Protein AF-A0AA40BG92-F1 (afdb_monomer)

pLDDT: mean 87.09, std 9.33, range [51.38, 95.69]

Organism: NCBI:txid1954250

Radius of gyration: 15.37 Å; Cα contacts (8 Å, |Δi|>4): 129; chains: 1; bounding box: 39×19×46 Å

Structure (mmCIF, N/CA/C/O backbone):
data_AF-A0AA40BG92-F1
#
_entry.id   AF-A0AA40BG92-F1
#
loop_
_atom_site.group_PDB
_atom_site.id
_atom_site.type_symbol
_atom_site.label_atom_id
_atom_site.label_alt_id
_atom_site.label_comp_id
_atom_site.label_asym_id
_atom_site.label_entity_id
_atom_site.label_seq_id
_atom_site.pdbx_PDB_ins_code
_atom_site.Cartn_x
_atom_site.Cartn_y
_atom_site.Cartn_z
_atom_site.occupancy
_atom_site.B_iso_or_equiv
_atom_site.auth_seq_id
_atom_site.auth_comp_id
_atom_site.auth_asym_id
_atom_site.auth_atom_id
_atom_site.pdbx_PDB_model_num
ATOM 1 N N . MET A 1 1 ? 1.141 11.543 -12.742 1.00 51.38 1 MET A N 1
ATOM 2 C CA . MET A 1 1 ? 0.242 11.161 -11.627 1.00 51.38 1 MET A CA 1
ATOM 3 C C . MET A 1 1 ? 0.084 9.653 -11.703 1.00 51.38 1 MET A C 1
ATOM 5 O O . MET A 1 1 ? -0.010 9.170 -12.823 1.00 51.38 1 MET A O 1
ATOM 9 N N . PHE A 1 2 ? 0.166 8.920 -10.587 1.00 70.06 2 PHE A N 1
ATOM 10 C CA . PHE A 1 2 ? 0.218 7.454 -10.644 1.00 70.06 2 PHE A CA 1
ATOM 11 C C . PHE A 1 2 ? -1.046 6.856 -11.264 1.00 70.06 2 PHE A C 1
ATOM 13 O O . PHE A 1 2 ? -0.930 5.991 -12.097 1.00 70.06 2 PHE A O 1
ATOM 20 N N . VAL A 1 3 ? -2.236 7.371 -10.984 1.00 89.38 3 VAL A N 1
ATOM 21 C CA . VAL A 1 3 ? -3.492 6.924 -11.616 1.00 89.38 3 VAL A CA 1
ATOM 22 C C . VAL A 1 3 ? -4.329 8.139 -12.000 1.00 89.38 3 VAL A C 1
ATOM 24 O O . VAL A 1 3 ? -4.069 9.239 -11.502 1.00 89.38 3 VAL A O 1
ATOM 27 N N . LYS A 1 4 ? -5.332 7.979 -12.870 1.00 89.06 4 LYS A N 1
ATOM 28 C CA . LYS A 1 4 ? -6.247 9.081 -13.227 1.00 89.06 4 LYS A CA 1
ATOM 29 C C . LYS A 1 4 ? -7.093 9.548 -12.044 1.00 89.06 4 LYS A C 1
ATOM 31 O O . LYS A 1 4 ? -7.398 10.734 -11.944 1.00 89.06 4 LYS A O 1
ATOM 36 N N . GLN A 1 5 ? -7.467 8.624 -11.162 1.00 91.56 5 GLN A N 1
ATOM 37 C CA . GLN A 1 5 ? -8.246 8.905 -9.964 1.00 91.56 5 GLN A CA 1
ATOM 38 C C . GLN A 1 5 ? -7.691 8.104 -8.789 1.00 91.56 5 GLN A C 1
ATOM 40 O O . GLN A 1 5 ? -7.607 6.882 -8.852 1.00 91.56 5 GLN A O 1
ATOM 45 N N . MET A 1 6 ? -7.326 8.797 -7.709 1.00 91.44 6 MET A N 1
ATOM 46 C CA . MET A 1 6 ? -6.869 8.130 -6.491 1.00 91.44 6 MET A CA 1
ATOM 47 C C . MET A 1 6 ? -8.020 7.356 -5.828 1.00 91.44 6 MET A C 1
ATOM 49 O O . MET A 1 6 ? -9.153 7.856 -5.813 1.00 91.44 6 MET A O 1
ATOM 53 N N . PRO A 1 7 ? -7.747 6.173 -5.246 1.00 90.69 7 PRO A N 1
ATOM 54 C CA . PRO A 1 7 ? -8.743 5.432 -4.484 1.00 90.69 7 PRO A CA 1
ATOM 55 C C . PRO A 1 7 ? -9.241 6.263 -3.304 1.00 90.69 7 PRO A C 1
ATOM 57 O O . PRO A 1 7 ? -8.492 7.010 -2.670 1.00 90.69 7 PRO A O 1
ATOM 60 N N . THR A 1 8 ? -10.530 6.126 -3.004 1.00 88.56 8 THR A N 1
ATOM 61 C CA . THR A 1 8 ? -11.140 6.763 -1.836 1.00 88.56 8 THR A CA 1
ATOM 62 C C . THR A 1 8 ? -11.303 5.723 -0.744 1.00 88.56 8 THR A C 1
ATOM 64 O O . THR A 1 8 ? -12.054 4.763 -0.903 1.00 88.56 8 THR A O 1
ATOM 67 N N . LEU A 1 9 ? -10.620 5.934 0.376 1.00 86.31 9 LEU A N 1
ATOM 68 C CA . LEU A 1 9 ? -10.758 5.115 1.572 1.00 86.31 9 LEU A CA 1
ATOM 69 C C . LEU A 1 9 ? -11.906 5.659 2.418 1.00 86.31 9 LEU A C 1
ATOM 71 O O . LEU A 1 9 ? -11.843 6.787 2.905 1.00 86.31 9 LEU A O 1
ATOM 75 N N . THR A 1 10 ? -12.958 4.860 2.582 1.00 84.62 10 THR A N 1
ATOM 76 C CA . THR A 1 10 ? -14.105 5.219 3.422 1.00 84.62 10 THR A CA 1
ATOM 77 C C . THR A 1 10 ? -14.163 4.257 4.604 1.00 84.62 10 THR A C 1
ATOM 79 O O . THR A 1 10 ? -14.458 3.084 4.392 1.00 84.62 10 THR A O 1
ATOM 82 N N . PRO A 1 11 ? -13.879 4.700 5.840 1.00 80.75 11 PRO A N 1
ATOM 83 C CA . PRO A 1 11 ? -13.985 3.816 6.996 1.00 80.75 11 PRO A CA 1
ATOM 84 C C . PRO A 1 11 ? -15.423 3.296 7.134 1.00 80.75 11 PRO A C 1
ATOM 86 O O . PRO A 1 11 ? -16.382 4.027 6.870 1.00 80.75 11 PRO A O 1
ATOM 89 N N . GLY A 1 12 ? -15.591 2.035 7.547 1.00 76.19 12 GLY A N 1
ATOM 90 C CA . GLY A 1 12 ? -16.921 1.446 7.756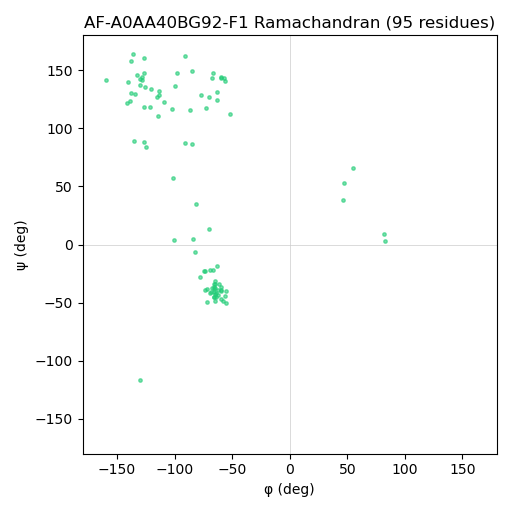 1.00 76.19 12 GLY A CA 1
ATOM 91 C C . GLY A 1 12 ? -17.738 2.141 8.860 1.00 76.19 12 GLY A C 1
ATOM 92 O O . GLY A 1 12 ? -18.966 2.009 8.903 1.00 76.19 12 GLY A O 1
ATOM 93 N N . ASN A 1 13 ? -17.051 2.891 9.722 1.00 75.00 13 ASN A N 1
ATOM 94 C CA . ASN A 1 13 ? -17.519 3.538 10.943 1.00 75.00 13 ASN A CA 1
ATOM 95 C C . ASN A 1 13 ? -17.119 5.035 10.990 1.00 75.00 13 ASN A C 1
ATOM 97 O O . ASN A 1 13 ? -17.622 5.818 10.188 1.00 75.00 13 ASN A O 1
ATOM 101 N N . GLU A 1 14 ? -16.285 5.471 11.941 1.00 73.69 14 GLU A N 1
ATOM 102 C CA . GLU A 1 14 ? -15.937 6.890 12.140 1.00 73.69 14 GLU A CA 1
ATOM 103 C C . GLU A 1 14 ? -14.599 7.262 11.483 1.00 73.69 14 GLU A C 1
ATOM 105 O O . GLU A 1 14 ? -13.665 6.465 11.459 1.00 73.69 14 GLU A O 1
ATOM 110 N N . ALA A 1 15 ? -14.472 8.507 11.008 1.00 70.31 15 ALA A N 1
ATOM 111 C CA . ALA A 1 15 ? -13.205 9.036 10.502 1.00 70.31 15 ALA A CA 1
ATOM 112 C C . ALA A 1 15 ? -12.202 9.258 11.647 1.00 70.31 15 ALA A C 1
ATOM 114 O O . ALA A 1 15 ? -12.521 9.940 12.624 1.00 70.31 15 ALA A O 1
ATOM 115 N N . LYS A 1 16 ? -10.994 8.695 11.515 1.00 79.38 16 LYS A N 1
ATOM 116 C CA . LYS A 1 16 ? -9.922 8.715 12.526 1.00 79.38 16 LYS A CA 1
ATOM 117 C C . LYS A 1 16 ? -8.606 9.244 11.956 1.00 79.38 1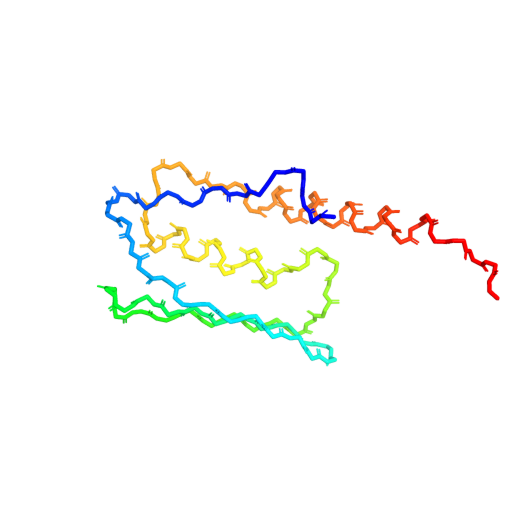6 LYS A C 1
ATOM 119 O O . LYS A 1 16 ? -8.426 9.288 10.737 1.00 79.38 16 LYS A O 1
ATOM 124 N N . LEU A 1 17 ? -7.701 9.674 12.837 1.00 86.25 17 LEU A N 1
ATOM 125 C CA . LEU A 1 17 ? -6.395 10.191 12.435 1.00 86.25 17 LEU A CA 1
ATOM 126 C C . LEU A 1 17 ? -5.466 9.030 12.069 1.00 86.25 17 LEU A C 1
ATOM 128 O O . LEU A 1 17 ? -5.258 8.121 12.862 1.00 86.25 17 LEU A O 1
ATOM 132 N N . VAL A 1 18 ? -4.847 9.104 10.891 1.00 89.56 18 VAL A N 1
ATOM 133 C CA . VAL A 1 18 ? -3.916 8.076 10.412 1.00 89.56 18 VAL A CA 1
ATOM 134 C C . VAL A 1 18 ? -2.592 8.732 10.011 1.00 89.56 18 VAL A C 1
ATOM 136 O O . VAL A 1 18 ? -2.433 9.150 8.860 1.00 89.56 18 VAL A O 1
ATOM 139 N N . PRO A 1 19 ? -1.637 8.899 10.949 1.00 92.69 19 PRO A N 1
ATOM 140 C CA . PRO A 1 19 ? -0.307 9.385 10.618 1.00 92.69 19 PRO A CA 1
ATOM 141 C C . PRO A 1 19 ? 0.398 8.398 9.686 1.00 92.69 19 PRO A C 1
ATOM 143 O O . PRO A 1 19 ? 0.438 7.194 9.951 1.00 92.69 19 PRO A O 1
ATOM 146 N N . GLN A 1 20 ? 0.971 8.923 8.604 1.00 92.25 20 GLN A N 1
ATOM 147 C CA . GLN A 1 20 ? 1.641 8.129 7.582 1.00 92.25 20 GLN A CA 1
ATOM 148 C C . GLN A 1 20 ? 2.999 8.715 7.208 1.00 92.25 20 GLN A C 1
ATOM 150 O O . GLN A 1 20 ? 3.176 9.935 7.188 1.00 92.25 20 GLN A O 1
ATOM 155 N N . TYR A 1 21 ? 3.947 7.840 6.887 1.00 93.38 21 TYR A N 1
ATOM 156 C CA . TYR A 1 21 ? 5.267 8.219 6.403 1.00 93.38 21 TYR A CA 1
ATOM 157 C C . TYR A 1 21 ? 5.731 7.264 5.302 1.00 93.38 21 TYR A C 1
ATOM 159 O O . TYR A 1 21 ? 5.830 6.057 5.520 1.00 93.38 21 TYR A O 1
ATOM 167 N N . GLY A 1 22 ? 6.024 7.819 4.126 1.00 91.25 22 GLY A N 1
ATOM 168 C CA . GLY A 1 22 ? 6.626 7.102 3.005 1.00 91.25 22 GLY A CA 1
ATOM 169 C C . GLY A 1 22 ? 8.127 7.373 2.928 1.00 91.25 22 GLY A C 1
ATOM 170 O O . GLY A 1 22 ? 8.563 8.516 3.072 1.00 91.25 22 GLY A O 1
ATOM 171 N N . GLY A 1 23 ? 8.914 6.328 2.692 1.00 89.25 23 GLY A N 1
ATOM 172 C CA . GLY A 1 23 ? 10.359 6.395 2.510 1.00 89.25 23 GLY A CA 1
ATOM 173 C C . GLY A 1 23 ? 10.795 5.715 1.215 1.00 89.25 23 GLY A C 1
ATOM 174 O O . GLY A 1 23 ? 10.208 4.731 0.768 1.00 89.25 23 GLY A O 1
ATOM 175 N N . SER A 1 24 ? 11.857 6.235 0.610 1.00 88.25 24 SER A N 1
ATOM 176 C CA . SER A 1 24 ? 12.487 5.636 -0.565 1.00 88.25 24 SER A CA 1
ATOM 177 C C . SER A 1 24 ? 14.000 5.695 -0.409 1.00 88.25 24 SER A C 1
ATOM 179 O O . SER A 1 24 ? 14.561 6.735 -0.060 1.00 88.25 24 SER A O 1
ATOM 181 N N . PHE A 1 25 ? 14.656 4.563 -0.633 1.00 87.50 25 PHE 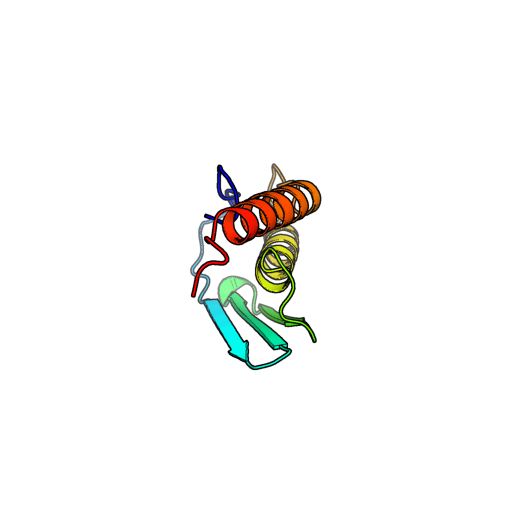A N 1
ATOM 182 C CA . PHE A 1 25 ? 16.107 4.415 -0.617 1.00 87.50 25 PHE A CA 1
ATOM 183 C C . PHE A 1 25 ? 16.523 3.520 -1.785 1.00 87.50 25 PHE A C 1
ATOM 185 O O . PHE A 1 25 ? 15.707 2.754 -2.281 1.00 87.50 25 PHE A O 1
ATOM 192 N N . ALA A 1 26 ? 17.772 3.584 -2.251 1.00 85.62 26 ALA A N 1
ATOM 193 C CA . ALA A 1 26 ? 18.218 2.808 -3.411 1.00 85.62 26 ALA A CA 1
ATOM 194 C C . ALA A 1 26 ? 17.882 1.308 -3.266 1.00 85.62 26 ALA A C 1
ATOM 196 O O . ALA A 1 26 ? 18.428 0.617 -2.409 1.00 85.62 26 ALA A O 1
ATOM 197 N N . GLY A 1 27 ? 16.964 0.819 -4.107 1.00 86.31 27 GLY A N 1
ATOM 198 C CA . GLY A 1 27 ? 16.489 -0.567 -4.084 1.00 86.31 27 GLY A CA 1
ATOM 199 C C . GLY A 1 27 ? 15.385 -0.881 -3.066 1.00 86.31 27 GLY A C 1
ATOM 200 O O . GLY A 1 27 ? 14.974 -2.032 -3.007 1.00 86.31 27 GLY A O 1
ATOM 201 N N . TYR A 1 28 ? 14.873 0.093 -2.309 1.00 89.75 28 TYR A N 1
ATOM 202 C CA . TYR A 1 28 ? 13.853 -0.117 -1.280 1.00 89.75 28 TYR A CA 1
ATOM 203 C C . TYR A 1 28 ? 12.803 0.996 -1.254 1.00 89.75 28 TYR A C 1
ATOM 205 O O . TYR A 1 28 ? 13.122 2.181 -1.320 1.00 89.75 28 TYR A O 1
ATOM 213 N N . THR A 1 29 ? 11.546 0.616 -1.056 1.00 92.88 29 THR A N 1
ATOM 214 C CA . THR A 1 29 ? 10.454 1.551 -0.753 1.00 92.88 29 THR A CA 1
ATOM 215 C C . THR A 1 29 ? 9.761 1.107 0.523 1.00 92.88 29 THR A C 1
ATOM 217 O O . THR A 1 29 ? 9.497 -0.087 0.706 1.00 92.88 29 THR A O 1
ATOM 220 N N . THR A 1 30 ? 9.481 2.056 1.407 1.00 92.88 30 THR A N 1
ATOM 221 C CA . THR A 1 30 ? 8.895 1.801 2.719 1.00 92.88 30 THR A CA 1
ATOM 222 C C . THR A 1 30 ? 7.667 2.669 2.940 1.00 92.88 30 THR A C 1
ATOM 224 O O . THR A 1 30 ? 7.625 3.824 2.523 1.00 92.88 30 THR A O 1
ATOM 227 N N . PHE A 1 31 ? 6.667 2.118 3.619 1.00 94.38 31 PHE A N 1
ATOM 228 C CA . PHE A 1 31 ? 5.516 2.869 4.111 1.00 94.38 31 PHE A CA 1
ATOM 229 C C . PHE A 1 31 ? 5.227 2.464 5.550 1.00 94.38 31 PHE A C 1
ATOM 231 O O . PHE A 1 31 ? 5.136 1.278 5.864 1.00 94.38 31 PHE A O 1
ATOM 238 N N . LEU A 1 32 ? 5.089 3.463 6.415 1.00 95.06 32 LEU A N 1
ATOM 239 C CA . LEU A 1 32 ? 4.666 3.331 7.800 1.00 95.06 32 LEU A CA 1
ATOM 240 C C . LEU A 1 32 ? 3.311 4.012 7.962 1.00 95.06 32 LEU A C 1
ATOM 242 O O . LEU A 1 32 ? 3.138 5.166 7.568 1.00 95.06 32 LEU A O 1
ATOM 246 N N . LEU A 1 33 ? 2.391 3.308 8.606 1.00 94.75 33 LEU A N 1
ATOM 247 C CA . LEU A 1 33 ? 1.092 3.808 9.012 1.00 94.75 33 LEU A CA 1
ATOM 248 C C . LEU A 1 33 ? 0.860 3.488 10.486 1.00 94.75 33 LEU A C 1
ATOM 250 O O . LEU A 1 33 ? 1.142 2.374 10.926 1.00 94.75 33 LEU A O 1
ATOM 254 N N . ILE A 1 34 ? 0.317 4.438 11.238 1.00 94.50 34 ILE A N 1
ATOM 255 C CA . ILE A 1 34 ? -0.092 4.228 12.630 1.00 94.50 34 ILE A CA 1
ATOM 256 C C . ILE A 1 34 ? -1.587 4.519 12.717 1.00 94.50 34 ILE A C 1
ATOM 258 O O . ILE A 1 34 ? -2.057 5.521 12.185 1.00 94.50 34 ILE A O 1
ATOM 262 N N . ILE A 1 35 ? -2.332 3.642 13.385 1.00 91.88 35 ILE A N 1
ATOM 263 C CA . ILE A 1 35 ? -3.772 3.772 13.609 1.00 91.88 35 ILE A CA 1
ATOM 264 C C . ILE A 1 35 ? -3.999 3.690 15.126 1.00 91.88 35 ILE A C 1
ATOM 266 O O . ILE A 1 35 ? -4.243 2.598 15.657 1.00 91.88 35 ILE A O 1
ATOM 270 N N . PRO A 1 36 ? -3.852 4.816 15.853 1.00 90.88 36 PRO A N 1
ATOM 271 C CA . PRO A 1 36 ? -3.899 4.828 17.315 1.00 90.88 36 PRO A CA 1
ATOM 272 C C . PRO A 1 36 ? -5.187 4.220 17.876 1.00 90.88 36 PRO A C 1
ATOM 274 O O . PRO A 1 36 ? -5.154 3.461 18.840 1.00 90.88 36 PRO A O 1
ATOM 277 N N . GLU A 1 37 ? -6.319 4.496 17.236 1.00 89.00 37 GLU A N 1
ATOM 278 C CA . GLU A 1 37 ? -7.641 4.069 17.689 1.00 89.00 37 GLU A CA 1
ATOM 279 C C . GLU A 1 37 ? -7.860 2.559 17.566 1.00 89.00 37 GLU A C 1
ATOM 281 O O . GLU A 1 37 ? -8.689 2.005 18.284 1.00 89.00 37 GLU A O 1
ATOM 286 N N . LEU A 1 38 ? -7.095 1.890 16.699 1.00 88.94 38 LEU A N 1
ATOM 287 C CA . LEU A 1 38 ? -7.104 0.435 16.553 1.00 88.94 38 LEU A CA 1
ATOM 288 C C . LEU A 1 38 ? -5.923 -0.233 17.268 1.00 88.94 38 LEU A C 1
ATOM 290 O O . LEU A 1 38 ? -5.747 -1.442 17.134 1.00 88.94 38 LEU A O 1
ATOM 294 N N . ASN A 1 39 ? -5.085 0.529 17.986 1.00 91.81 39 ASN A N 1
ATOM 295 C CA . ASN A 1 39 ? -3.814 0.055 18.548 1.00 91.81 39 ASN A CA 1
ATOM 296 C C . ASN A 1 39 ? -2.988 -0.754 17.528 1.00 91.81 39 ASN A C 1
ATOM 298 O O . ASN A 1 39 ? -2.391 -1.778 17.859 1.00 91.81 39 ASN A O 1
ATOM 302 N N . THR A 1 40 ? -3.001 -0.314 16.267 1.00 91.38 40 THR A N 1
ATOM 303 C CA . THR A 1 40 ? -2.439 -1.057 15.135 1.00 91.38 40 THR A CA 1
ATOM 304 C C . THR A 1 40 ? -1.485 -0.169 14.350 1.00 91.38 40 THR A C 1
ATOM 306 O O . THR A 1 40 ? -1.752 1.012 14.139 1.00 91.38 40 THR A O 1
ATOM 309 N N . SER A 1 41 ? -0.385 -0.753 13.878 1.00 94.50 41 SER A N 1
ATOM 310 C CA . SER A 1 41 ? 0.555 -0.101 12.967 1.00 94.50 41 SER A CA 1
ATOM 311 C C . SER A 1 41 ? 0.831 -1.009 11.777 1.00 94.50 41 SER A C 1
ATOM 313 O O . SER A 1 41 ? 0.946 -2.225 11.931 1.00 94.50 41 SER A O 1
ATOM 315 N N . ILE A 1 42 ? 0.962 -0.414 10.596 1.00 95.12 42 ILE A N 1
ATOM 316 C CA . ILE A 1 42 ? 1.256 -1.106 9.342 1.00 95.12 42 ILE A CA 1
ATOM 317 C C . ILE A 1 42 ? 2.640 -0.659 8.883 1.00 95.12 42 ILE A C 1
ATOM 319 O O . ILE A 1 42 ? 2.912 0.537 8.791 1.00 95.12 42 ILE A O 1
ATOM 323 N N . ILE A 1 43 ? 3.512 -1.619 8.580 1.00 95.69 43 ILE A N 1
ATOM 324 C CA . ILE A 1 43 ? 4.820 -1.357 7.980 1.00 95.69 43 ILE A CA 1
ATOM 325 C C . ILE A 1 43 ? 4.932 -2.210 6.724 1.00 95.69 43 ILE A C 1
ATOM 327 O O . ILE A 1 43 ? 4.903 -3.438 6.797 1.00 95.69 43 ILE A O 1
ATOM 331 N N . VAL A 1 44 ? 5.073 -1.557 5.576 1.00 95.38 44 VAL A N 1
ATOM 332 C CA . VAL A 1 44 ? 5.296 -2.206 4.284 1.00 95.38 44 VAL A CA 1
ATOM 333 C C . VAL A 1 44 ? 6.726 -1.926 3.853 1.00 95.38 44 VAL A C 1
ATOM 335 O O . VAL A 1 44 ? 7.126 -0.769 3.738 1.00 95.38 44 VAL A O 1
ATOM 338 N N . LEU A 1 45 ? 7.496 -2.987 3.610 1.00 94.50 45 LEU A N 1
ATOM 339 C CA . LEU A 1 45 ? 8.871 -2.920 3.123 1.00 94.50 45 LEU A CA 1
ATOM 340 C C . LEU A 1 45 ? 8.950 -3.692 1.810 1.00 94.50 45 LEU A C 1
ATOM 342 O O . LEU A 1 45 ? 8.713 -4.898 1.782 1.00 94.50 45 LEU A O 1
ATOM 346 N N . VAL A 1 46 ? 9.297 -3.005 0.727 1.00 92.88 46 VAL A N 1
ATOM 347 C CA . VAL A 1 46 ? 9.476 -3.627 -0.586 1.00 92.88 46 VAL A CA 1
ATOM 348 C C . VAL A 1 46 ? 10.939 -3.489 -0.984 1.00 92.88 46 VAL A C 1
ATOM 350 O O . VAL A 1 46 ? 11.487 -2.389 -0.986 1.00 92.88 46 VAL A O 1
ATOM 353 N N . ASN A 1 47 ? 11.574 -4.607 -1.338 1.00 91.81 47 ASN A N 1
ATOM 354 C CA . ASN A 1 47 ? 12.980 -4.703 -1.752 1.00 91.81 47 ASN A CA 1
ATOM 355 C C . ASN A 1 47 ? 13.194 -4.336 -3.230 1.00 91.81 47 ASN A C 1
ATOM 357 O O . ASN A 1 47 ? 14.006 -4.940 -3.936 1.00 91.81 47 ASN A O 1
ATOM 361 N N . SER A 1 48 ? 12.417 -3.373 -3.720 1.00 84.62 48 SER A N 1
ATOM 362 C CA . SER A 1 48 ? 12.554 -2.866 -5.073 1.00 84.62 48 SER A CA 1
ATOM 363 C C . SER A 1 48 ? 11.912 -1.493 -5.206 1.00 84.62 48 SER A C 1
ATOM 365 O O . SER A 1 48 ? 10.811 -1.285 -4.705 1.00 84.62 48 SER A O 1
ATOM 367 N N . ILE A 1 49 ? 12.543 -0.606 -5.973 1.00 79.12 49 ILE A N 1
ATOM 368 C CA . ILE A 1 49 ? 11.889 0.588 -6.515 1.00 79.12 49 ILE A CA 1
ATOM 369 C C . ILE A 1 49 ? 11.321 0.183 -7.880 1.00 79.12 49 ILE A C 1
ATOM 371 O O . ILE A 1 49 ? 12.017 0.238 -8.895 1.00 79.12 49 ILE A O 1
ATOM 375 N N . ARG A 1 50 ? 10.098 -0.355 -7.901 1.00 76.44 50 ARG A N 1
ATOM 376 C CA . ARG A 1 50 ? 9.417 -0.740 -9.150 1.00 76.44 50 ARG A CA 1
ATOM 377 C C . ARG A 1 50 ? 8.57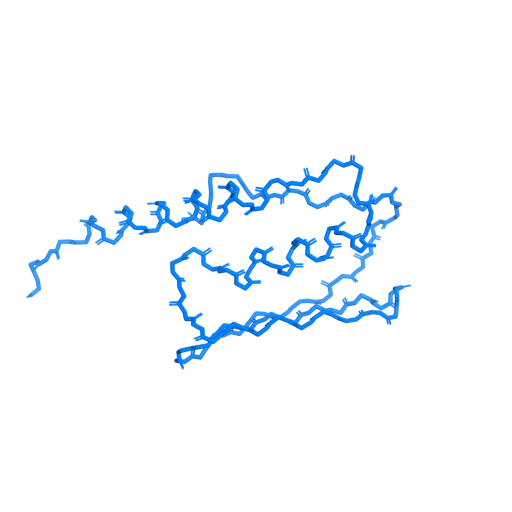3 0.414 -9.675 1.00 76.44 50 ARG A C 1
ATOM 379 O O . ARG A 1 50 ? 8.250 1.349 -8.946 1.00 76.44 50 ARG A O 1
ATOM 386 N N . LEU A 1 51 ? 8.221 0.315 -10.954 1.00 82.25 51 LEU A N 1
ATOM 387 C CA . LEU A 1 51 ? 7.273 1.222 -11.591 1.00 82.25 51 LEU A CA 1
ATOM 388 C C . LEU A 1 51 ? 5.950 1.191 -10.813 1.00 82.25 51 LEU A C 1
ATOM 390 O O . LEU A 1 51 ? 5.525 0.132 -10.355 1.00 82.25 51 LEU A O 1
ATOM 394 N N . GLY A 1 52 ? 5.324 2.354 -10.658 1.00 80.56 52 GLY A N 1
ATOM 395 C CA . GLY A 1 52 ? 3.980 2.450 -10.097 1.00 80.56 52 GLY A CA 1
ATOM 396 C C . GLY A 1 52 ? 3.861 2.428 -8.570 1.00 80.56 52 GLY A C 1
ATOM 397 O O . GLY A 1 52 ? 2.737 2.371 -8.118 1.00 80.56 52 GLY A O 1
ATOM 398 N N . ASP A 1 53 ? 4.936 2.505 -7.777 1.00 86.38 53 ASP A N 1
ATOM 399 C CA . ASP A 1 53 ? 4.877 2.571 -6.294 1.00 86.38 53 ASP A CA 1
ATOM 400 C C . ASP A 1 53 ? 4.095 1.415 -5.613 1.00 86.38 53 ASP A C 1
ATOM 402 O O . ASP A 1 53 ? 3.054 1.616 -4.981 1.00 86.38 53 ASP A O 1
ATOM 406 N N . PRO A 1 54 ? 4.591 0.165 -5.701 1.00 88.38 54 PRO A N 1
ATOM 407 C CA . PRO A 1 54 ? 3.905 -0.993 -5.121 1.00 88.38 54 PRO A CA 1
ATOM 408 C C . PRO A 1 54 ? 3.731 -0.907 -3.598 1.00 88.38 54 PRO A C 1
ATOM 410 O O . PRO A 1 54 ? 2.724 -1.378 -3.073 1.00 88.38 54 PRO A O 1
ATOM 413 N N . ALA A 1 55 ? 4.683 -0.307 -2.873 1.00 91.44 55 ALA A N 1
ATOM 414 C CA . ALA A 1 55 ? 4.565 -0.135 -1.424 1.00 91.44 55 ALA A CA 1
ATOM 415 C C . ALA A 1 55 ? 3.413 0.824 -1.065 1.00 91.44 55 ALA A C 1
ATOM 417 O O . ALA A 1 55 ? 2.703 0.601 -0.078 1.00 91.44 55 ALA A O 1
ATOM 418 N N . GLY A 1 56 ? 3.179 1.831 -1.913 1.00 90.62 56 GLY A N 1
ATOM 419 C CA . GLY A 1 56 ? 2.006 2.698 -1.899 1.00 90.62 56 GLY A CA 1
ATOM 420 C C . GLY A 1 56 ? 0.684 1.922 -1.986 1.00 90.62 56 GLY A C 1
ATOM 421 O O . GLY A 1 56 ? -0.209 2.088 -1.161 1.00 90.62 56 GLY A O 1
ATOM 422 N N . TRP A 1 57 ? 0.546 1.006 -2.938 1.00 93.25 57 TRP A N 1
ATOM 423 C CA . TRP A 1 57 ? -0.717 0.269 -3.089 1.00 93.25 57 TRP A CA 1
ATOM 424 C C . TRP A 1 57 ? -0.942 -0.775 -2.000 1.00 93.25 57 TRP A C 1
ATOM 426 O O . TRP A 1 57 ? -2.054 -0.909 -1.491 1.00 93.25 57 TRP A O 1
ATOM 436 N N . ILE A 1 58 ? 0.117 -1.480 -1.594 1.00 94.12 58 ILE A N 1
ATOM 437 C CA . ILE A 1 58 ? 0.024 -2.516 -0.560 1.00 94.12 58 ILE A CA 1
ATOM 438 C C . ILE A 1 58 ? -0.421 -1.911 0.775 1.00 94.12 58 ILE A C 1
ATOM 440 O O . ILE A 1 58 ? -1.287 -2.487 1.432 1.00 94.12 58 ILE A O 1
ATOM 444 N N . HIS A 1 59 ? 0.117 -0.755 1.188 1.00 93.12 59 HIS A N 1
ATOM 445 C CA . HIS A 1 59 ? -0.290 -0.174 2.474 1.00 93.12 59 HIS A CA 1
ATOM 446 C C . HIS A 1 59 ? -1.762 0.255 2.466 1.00 93.12 59 HIS A C 1
ATOM 448 O O . HIS A 1 59 ? -2.440 0.079 3.476 1.00 93.12 59 HIS A O 1
ATOM 454 N N . GLN A 1 60 ? -2.266 0.773 1.340 1.00 93.19 60 GLN A N 1
ATOM 455 C CA . GLN A 1 60 ? -3.671 1.162 1.216 1.00 93.19 60 GLN A CA 1
ATOM 456 C C . GLN A 1 60 ? -4.596 -0.051 1.211 1.00 93.19 60 GLN A C 1
ATOM 458 O O . GLN A 1 60 ? -5.599 -0.023 1.913 1.00 93.19 60 GLN A O 1
ATOM 463 N N . LEU A 1 61 ? -4.228 -1.130 0.514 1.00 94.88 61 LEU A N 1
ATOM 464 C CA . LEU A 1 61 ? -4.963 -2.397 0.542 1.00 94.88 61 LEU A CA 1
ATOM 465 C C . LEU A 1 61 ? -5.073 -2.955 1.968 1.00 94.88 61 LEU A C 1
ATOM 467 O O . LEU A 1 61 ? -6.157 -3.327 2.413 1.00 94.88 61 LEU A O 1
ATOM 471 N N . VAL A 1 62 ? -3.952 -3.004 2.695 1.00 94.31 62 VAL A N 1
ATOM 472 C CA . VAL A 1 62 ? -3.929 -3.517 4.074 1.00 94.31 62 VAL A CA 1
ATOM 473 C C . VAL A 1 62 ? -4.748 -2.618 5.001 1.00 94.31 62 VAL A C 1
ATOM 475 O O . VAL A 1 62 ? -5.524 -3.121 5.811 1.00 94.31 62 VAL A O 1
ATOM 478 N N . LEU A 1 63 ? -4.619 -1.296 4.866 1.00 92.50 63 LEU A N 1
ATOM 479 C CA . LEU A 1 63 ? -5.425 -0.339 5.621 1.00 92.50 63 LEU A CA 1
ATOM 480 C C . LEU A 1 63 ? -6.919 -0.516 5.339 1.00 92.50 63 LEU A C 1
ATOM 482 O O . LEU A 1 63 ? -7.707 -0.551 6.278 1.00 92.50 63 LEU A O 1
ATOM 486 N N . GLU A 1 64 ? -7.300 -0.636 4.069 1.00 92.75 64 GLU A N 1
ATOM 487 C CA . GLU A 1 64 ? -8.688 -0.793 3.643 1.00 92.75 64 GLU A CA 1
ATOM 488 C C . GLU A 1 64 ? -9.333 -2.052 4.236 1.00 92.75 64 GLU A C 1
ATOM 490 O O . GLU A 1 64 ? -10.483 -2.008 4.683 1.00 92.75 64 GLU A O 1
ATOM 495 N N . ALA A 1 65 ? -8.568 -3.144 4.302 1.00 91.06 65 ALA A N 1
ATOM 496 C CA . ALA A 1 65 ? -8.990 -4.379 4.949 1.00 91.06 65 ALA A CA 1
ATOM 497 C C . ALA A 1 65 ? -9.175 -4.210 6.469 1.00 91.06 65 ALA A C 1
ATOM 499 O O . ALA A 1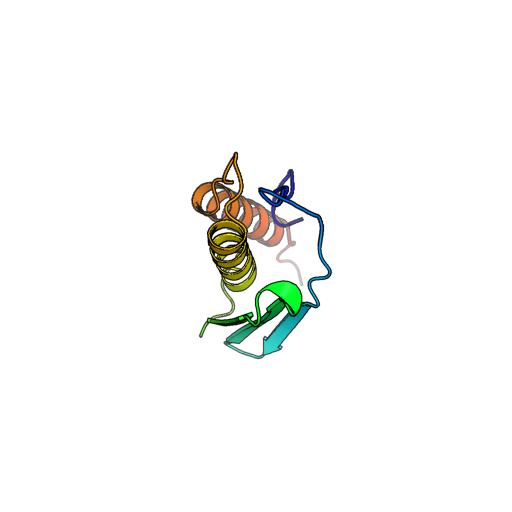 65 ? -10.118 -4.760 7.029 1.00 91.06 65 ALA A O 1
ATOM 500 N N . ILE A 1 66 ? -8.312 -3.432 7.133 1.00 90.69 66 ILE A N 1
ATOM 501 C CA . ILE A 1 66 ? -8.382 -3.185 8.584 1.00 90.69 66 ILE A CA 1
ATOM 502 C C . ILE A 1 66 ? -9.563 -2.279 8.961 1.00 90.69 66 ILE A C 1
ATOM 504 O O . ILE A 1 66 ? -10.196 -2.500 9.989 1.00 90.69 66 ILE A O 1
ATOM 508 N N . ILE A 1 67 ? -9.867 -1.258 8.152 1.00 88.56 67 ILE A N 1
ATOM 509 C CA . ILE A 1 67 ? -10.977 -0.320 8.420 1.00 88.56 67 ILE A CA 1
ATOM 510 C C . ILE A 1 67 ? -12.340 -0.829 7.927 1.00 88.56 67 ILE A C 1
ATOM 512 O O . ILE A 1 67 ? -13.319 -0.078 7.978 1.00 88.56 67 ILE A O 1
ATOM 516 N N . GLU A 1 68 ? -12.387 -2.069 7.424 1.00 85.75 68 GLU A N 1
ATOM 517 C CA . GLU A 1 68 ? -13.590 -2.762 6.953 1.00 85.75 68 GLU A CA 1
ATOM 518 C C . GLU A 1 68 ? -14.458 -1.882 6.034 1.00 85.75 68 GLU A C 1
ATOM 520 O O . GLU A 1 68 ? -15.654 -1.673 6.270 1.00 85.75 68 GLU A O 1
ATOM 525 N N . THR A 1 69 ? -13.850 -1.307 4.987 1.00 87.31 69 THR A N 1
ATOM 526 C CA . THR A 1 69 ? -14.599 -0.455 4.049 1.00 87.31 69 THR A CA 1
ATOM 527 C C . THR A 1 69 ? -15.777 -1.219 3.437 1.00 87.31 69 THR A C 1
ATOM 529 O O . THR A 1 69 ? -15.684 -2.398 3.090 1.00 87.31 69 THR A O 1
ATOM 532 N N . LYS A 1 70 ? -16.900 -0.529 3.223 1.00 87.00 70 LYS A N 1
ATOM 533 C CA . LYS A 1 70 ? -18.090 -1.139 2.600 1.00 87.00 70 LYS A CA 1
ATOM 534 C C . LYS A 1 70 ? -17.937 -1.354 1.096 1.00 87.00 70 LYS A C 1
ATOM 536 O O . LYS A 1 70 ? -18.664 -2.154 0.513 1.00 87.00 70 LYS A O 1
ATOM 541 N N . LYS A 1 71 ? -17.046 -0.594 0.459 1.00 90.19 71 LYS A N 1
ATOM 542 C CA . LYS A 1 71 ? -16.810 -0.632 -0.983 1.00 90.19 71 LYS A CA 1
ATOM 543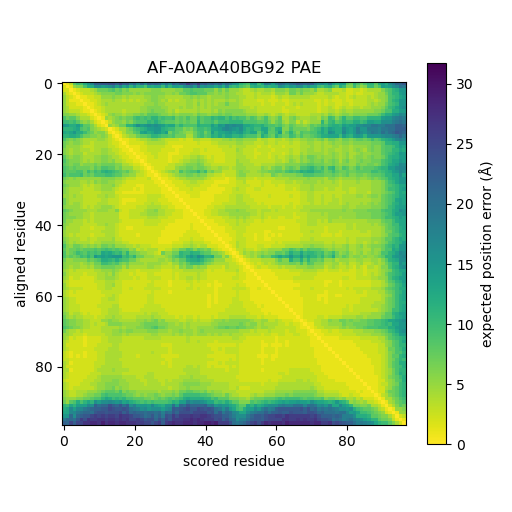 C C . LYS A 1 71 ? -15.299 -0.640 -1.235 1.00 90.19 71 LYS A C 1
ATOM 545 O O . LYS A 1 71 ? -14.726 0.445 -1.333 1.00 90.19 71 LYS A O 1
ATOM 550 N N . PRO A 1 72 ? -14.670 -1.826 -1.281 1.00 90.69 72 PRO A N 1
ATOM 551 C CA . PRO A 1 72 ? -13.233 -1.927 -1.480 1.00 90.69 72 PRO A CA 1
ATOM 552 C C . PRO A 1 72 ? -12.815 -1.461 -2.874 1.00 90.69 72 PRO A C 1
ATOM 554 O O . PRO A 1 72 ? -13.568 -1.603 -3.844 1.00 90.69 72 PRO A O 1
ATOM 557 N N . ASN A 1 73 ? -11.623 -0.880 -2.952 1.00 94.50 73 ASN A N 1
ATOM 558 C CA . ASN A 1 73 ? -10.996 -0.449 -4.192 1.00 94.50 73 ASN A CA 1
ATOM 559 C C . ASN A 1 73 ? -10.249 -1.625 -4.847 1.00 94.50 73 ASN A C 1
ATOM 561 O O . ASN A 1 73 ? -9.708 -2.504 -4.177 1.00 94.50 73 ASN A O 1
ATOM 565 N N . ASP A 1 74 ? -10.179 -1.627 -6.180 1.00 95.31 74 ASP A N 1
ATOM 566 C CA . ASP A 1 74 ? -9.384 -2.610 -6.921 1.00 95.31 74 ASP A CA 1
ATOM 567 C C . ASP A 1 74 ? -7.923 -2.148 -7.017 1.00 95.31 74 ASP A C 1
ATOM 569 O O . ASP A 1 74 ? -7.505 -1.484 -7.968 1.00 95.31 74 ASP A O 1
ATOM 573 N N . TYR A 1 75 ? -7.136 -2.476 -5.994 1.00 94.56 75 TYR A N 1
ATOM 574 C CA . TYR A 1 75 ? -5.725 -2.090 -5.930 1.00 94.56 75 TYR A CA 1
ATOM 575 C C . TYR A 1 75 ? -4.846 -2.761 -6.987 1.00 94.56 75 TYR A C 1
ATOM 577 O O . TYR A 1 75 ? -3.788 -2.220 -7.308 1.00 94.56 75 TYR A O 1
ATOM 585 N N . VAL A 1 76 ? -5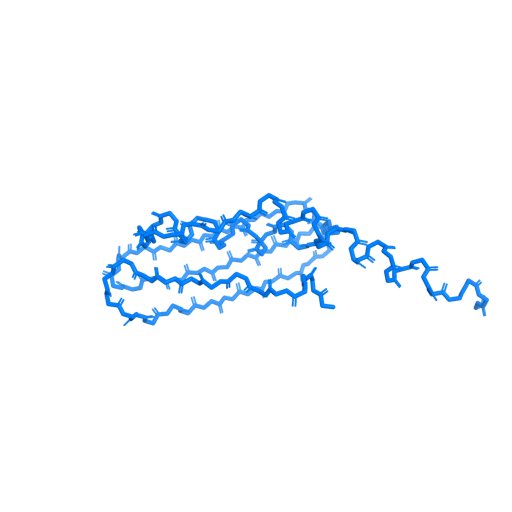.262 -3.904 -7.543 1.00 93.94 76 VAL A N 1
ATOM 586 C CA . VAL A 1 76 ? -4.514 -4.562 -8.622 1.00 93.94 76 VAL A CA 1
ATOM 587 C C . VAL A 1 76 ? -4.668 -3.747 -9.902 1.00 93.94 76 VAL A C 1
ATOM 589 O O . VAL A 1 76 ? -3.660 -3.355 -10.490 1.00 93.94 76 VAL A O 1
ATOM 592 N N . ALA A 1 77 ? -5.902 -3.388 -10.267 1.00 94.81 77 ALA A N 1
ATOM 593 C CA . ALA A 1 77 ? -6.163 -2.542 -11.429 1.00 94.81 77 ALA A CA 1
ATOM 594 C C . ALA A 1 77 ? -5.486 -1.162 -11.310 1.00 94.81 77 ALA A C 1
ATOM 596 O O . ALA A 1 77 ? -4.911 -0.664 -12.279 1.00 94.81 77 ALA A O 1
ATOM 597 N N . LEU A 1 78 ? -5.493 -0.561 -10.113 1.00 94.94 78 LEU A N 1
ATOM 598 C CA . LEU A 1 78 ? -4.810 0.714 -9.855 1.00 94.94 78 LEU A CA 1
ATOM 599 C C . LEU A 1 78 ? -3.285 0.600 -10.011 1.00 94.94 78 LEU A C 1
ATOM 601 O O . LEU A 1 78 ? -2.658 1.484 -10.597 1.00 94.94 78 LEU A O 1
ATOM 605 N N . ALA A 1 79 ? -2.677 -0.487 -9.528 1.00 92.75 79 ALA A N 1
ATOM 606 C CA . ALA A 1 79 ? -1.241 -0.721 -9.676 1.00 92.75 79 ALA A CA 1
ATOM 607 C C . ALA A 1 79 ? -0.834 -0.966 -11.143 1.00 92.75 79 ALA A C 1
ATOM 609 O O . ALA A 1 79 ? 0.221 -0.494 -11.587 1.00 92.75 79 ALA A O 1
ATOM 610 N N . GLU A 1 80 ? -1.672 -1.670 -11.908 1.00 93.31 80 GLU A N 1
ATOM 611 C CA . GLU A 1 80 ? -1.489 -1.870 -13.348 1.00 93.31 80 GLU A CA 1
ATOM 612 C C . GLU A 1 80 ? -1.587 -0.544 -14.111 1.00 93.31 80 GLU A C 1
ATOM 614 O O . GLU A 1 80 ? -0.677 -0.209 -14.877 1.00 93.31 80 GLU A O 1
ATOM 619 N N . GLU A 1 81 ? -2.627 0.257 -13.847 1.00 94.44 81 GLU A N 1
ATOM 620 C CA . GLU A 1 81 ? -2.773 1.599 -14.419 1.00 94.44 81 GLU A CA 1
ATOM 621 C C . GLU A 1 81 ? -1.545 2.462 -14.096 1.00 94.44 81 GLU A C 1
ATOM 623 O O . GLU A 1 81 ? -0.983 3.103 -14.990 1.00 94.44 81 GLU A O 1
ATOM 628 N N . ALA A 1 82 ? -1.072 2.420 -12.848 1.00 92.75 82 ALA A N 1
ATOM 629 C CA . ALA A 1 82 ? 0.089 3.188 -12.426 1.00 92.75 82 ALA A CA 1
ATOM 630 C C . ALA A 1 82 ? 1.386 2.786 -13.097 1.00 92.75 82 ALA A C 1
ATOM 632 O O . ALA A 1 82 ? 2.198 3.646 -13.458 1.00 92.75 82 ALA A O 1
ATOM 633 N N . THR A 1 83 ? 1.563 1.493 -13.319 1.00 91.88 83 THR A N 1
ATOM 634 C CA . THR A 1 83 ? 2.706 0.978 -14.063 1.00 91.88 83 THR A CA 1
ATOM 635 C C . THR A 1 83 ? 2.667 1.458 -15.514 1.00 91.88 83 THR A C 1
ATOM 637 O O . THR A 1 83 ? 3.678 1.948 -16.018 1.00 91.88 83 THR A O 1
ATOM 640 N N . LEU A 1 84 ? 1.504 1.385 -16.170 1.00 91.56 84 LEU A N 1
ATOM 641 C CA . LEU A 1 84 ? 1.326 1.792 -17.567 1.00 91.56 84 LEU A CA 1
ATOM 642 C C . LEU A 1 84 ? 1.523 3.298 -17.779 1.00 91.56 84 LEU A C 1
ATOM 644 O O . LEU A 1 84 ? 2.226 3.707 -18.708 1.00 91.56 84 LEU A O 1
ATOM 648 N N . LEU A 1 85 ? 0.938 4.131 -16.916 1.00 90.38 85 LEU A N 1
ATOM 649 C CA . LEU A 1 85 ? 1.082 5.586 -17.003 1.00 90.38 85 LEU A CA 1
ATOM 650 C C . LEU A 1 85 ? 2.525 6.020 -16.746 1.00 90.38 85 LEU A C 1
ATOM 652 O O . LEU A 1 85 ? 3.054 6.871 -17.465 1.00 90.38 85 LEU A O 1
ATOM 656 N N . TYR A 1 86 ? 3.187 5.404 -15.766 1.00 88.12 86 TYR A N 1
ATOM 657 C CA . TYR A 1 86 ? 4.589 5.691 -15.492 1.00 88.12 86 TYR A CA 1
ATOM 658 C C . TYR A 1 86 ? 5.490 5.252 -16.658 1.00 88.12 86 TYR A C 1
ATOM 660 O O . TYR A 1 86 ? 6.318 6.041 -17.114 1.00 88.12 86 TYR A O 1
ATOM 668 N N . ALA A 1 87 ? 5.278 4.049 -17.205 1.00 89.00 87 ALA A N 1
ATOM 669 C CA . ALA A 1 87 ? 5.998 3.552 -18.380 1.00 89.00 87 ALA A CA 1
ATOM 670 C C . ALA A 1 87 ? 5.804 4.444 -19.622 1.00 89.00 87 ALA A C 1
ATOM 672 O O . ALA A 1 87 ? 6.743 4.664 -20.383 1.00 89.00 87 ALA A O 1
ATOM 673 N N . SER A 1 88 ? 4.609 5.005 -19.807 1.00 88.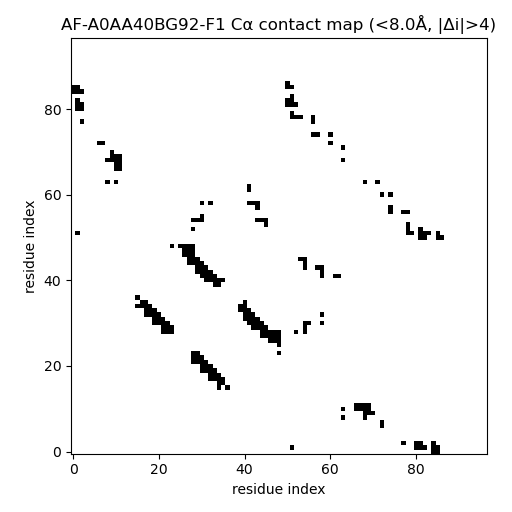12 88 SER A N 1
ATOM 674 C CA . SER A 1 88 ? 4.343 5.942 -20.905 1.00 88.12 88 SER A CA 1
ATOM 675 C C . SER A 1 88 ? 5.091 7.264 -20.701 1.00 88.12 88 SER A C 1
ATOM 677 O O . SER A 1 88 ? 5.708 7.773 -21.629 1.00 88.12 88 SER A O 1
ATOM 679 N N . SER A 1 89 ? 5.134 7.773 -19.463 1.00 84.50 89 SER A N 1
ATOM 680 C CA . SER A 1 89 ? 5.820 9.036 -19.148 1.00 84.50 89 SER A CA 1
ATOM 681 C C . SER A 1 89 ? 7.337 8.993 -19.359 1.00 84.50 89 SER A C 1
ATOM 683 O O . SER A 1 89 ? 7.934 10.004 -19.717 1.00 84.50 89 SER A O 1
ATOM 685 N N . ILE A 1 90 ? 7.969 7.828 -19.168 1.00 81.38 90 ILE A N 1
ATOM 686 C CA . ILE A 1 90 ? 9.407 7.660 -19.427 1.00 81.38 90 ILE A CA 1
ATOM 687 C C . ILE A 1 90 ? 9.714 7.518 -20.922 1.00 81.38 90 ILE A C 1
ATOM 689 O O . ILE A 1 90 ? 10.802 7.889 -21.349 1.00 81.38 90 ILE A O 1
ATOM 693 N N . ALA A 1 91 ? 8.770 7.009 -21.722 1.00 77.31 91 ALA A N 1
ATOM 694 C CA . ALA A 1 91 ? 8.936 6.851 -23.166 1.00 77.31 91 ALA A CA 1
ATOM 695 C C . ALA A 1 91 ? 8.871 8.190 -23.923 1.00 77.31 91 ALA A C 1
ATOM 697 O O . ALA A 1 91 ? 9.413 8.306 -25.018 1.00 77.31 91 ALA A O 1
ATOM 698 N N . GLU A 1 92 ? 8.237 9.205 -23.333 1.00 70.19 92 GLU A N 1
ATOM 699 C CA . GLU A 1 92 ? 8.144 10.562 -23.886 1.00 70.19 92 GLU A CA 1
ATOM 700 C C . GLU A 1 92 ? 9.388 11.427 -23.603 1.00 70.19 92 GLU A C 1
ATOM 702 O O . GLU A 1 92 ? 9.494 12.538 -24.126 1.00 70.19 92 GLU A O 1
ATOM 707 N N . ILE A 1 93 ? 10.348 10.942 -22.803 1.00 66.31 93 ILE A N 1
ATOM 708 C CA . ILE A 1 93 ? 11.597 11.665 -22.533 1.00 66.31 93 ILE A CA 1
ATOM 709 C C . ILE A 1 93 ? 12.475 11.599 -23.797 1.00 66.31 93 ILE A C 1
ATOM 711 O O . ILE A 1 93 ? 12.878 10.502 -24.192 1.00 66.31 93 ILE A O 1
ATOM 715 N N . PRO A 1 94 ? 12.8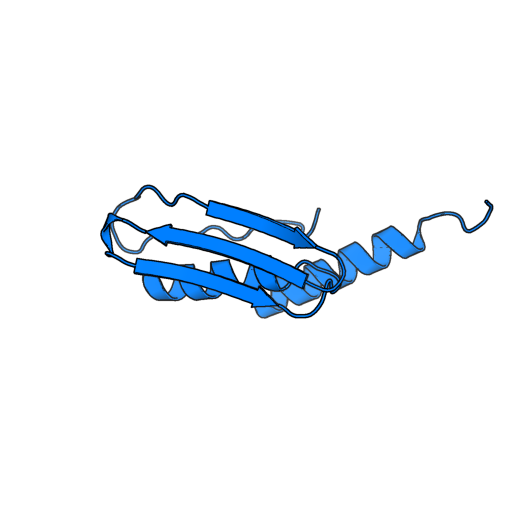11 12.735 -24.443 1.00 62.12 94 PRO A N 1
ATOM 716 C CA . PRO A 1 94 ? 13.634 12.718 -25.644 1.00 62.12 94 PRO A CA 1
ATOM 717 C C . PRO A 1 94 ? 15.021 12.160 -25.316 1.00 62.12 94 PRO A C 1
ATOM 719 O O . PRO A 1 94 ? 15.737 12.708 -24.482 1.00 62.12 94 PRO A O 1
ATOM 722 N N . THR A 1 95 ? 15.438 11.110 -26.020 1.00 65.44 95 THR A N 1
ATOM 723 C CA . THR A 1 95 ? 16.756 10.456 -25.893 1.00 65.44 95 THR A CA 1
ATOM 724 C C . THR A 1 95 ? 17.938 11.294 -26.406 1.00 65.44 95 THR A C 1
ATOM 726 O O . THR A 1 95 ? 19.033 10.768 -26.570 1.00 65.44 95 THR A O 1
ATOM 729 N N . ASN A 1 96 ? 17.740 12.589 -26.663 1.00 58.44 96 ASN A N 1
ATOM 730 C CA . ASN A 1 96 ? 18.731 13.475 -27.276 1.00 58.44 96 ASN A CA 1
ATOM 731 C C . ASN A 1 96 ? 19.421 14.359 -26.220 1.00 58.44 96 ASN A C 1
ATOM 733 O O . ASN A 1 96 ? 19.353 15.587 -26.312 1.00 58.44 96 ASN A O 1
ATOM 737 N N . LEU A 1 97 ? 20.045 13.734 -25.218 1.00 54.06 97 LEU A N 1
ATOM 738 C CA . LEU A 1 97 ? 21.029 14.383 -24.342 1.00 54.06 97 LEU A CA 1
ATOM 739 C C . LEU A 1 97 ? 22.446 14.042 -24.806 1.00 54.06 97 LEU A C 1
ATOM 741 O O . LEU A 1 97 ? 22.688 12.849 -25.096 1.00 54.06 97 LEU A O 1
#

Secondary structure (DSSP, 8-state):
--SSSPPP---SS------EEEEEETTEEEEEEEEGGGTEEEEEEESS--TT-HHHHHHHHHHHHHTT-SS---HHHHHHHHHHHHHHHHHTS-S--

Mean predicted aligned error: 5.67 Å

Sequence (97 aa):
MFVKQMPTLTPGNEAKLVPQYGGSFAGYTTFLLIIPELNTSIIVLVNSIRLGDPAGWIHQLVLEAIIETKKPNDYVALAEEATLLYASSIAEIPTNL

InterPro domains:
  IPR012338 Beta-lactamase/transpeptidase-like [SSF56601] (17-66)

Nearest PDB structures (foldseek):
  5zwb-assembly1_A  TM=3.574E-01  e=3.178E-01  Salmonella enterica
  4wpy-assembly1_A-2  TM=4.218E-01  e=1.318E+00  Mycobacterium tuberculosis H37Rv
  2fgg-assembly1_A  TM=3.495E-01  e=8.034E-01  Mycobacterium tuberculosis
  5u1c-assembly1_D  TM=3.960E-01  e=2.299E+00  Saccharolobus solfataricus
  5u1c-assembly1_C  TM=4.646E-01  e=3.770E+00  Saccharolobus solfataricus

Foldseek 3Di:
DLAPDDDDQDQPDDDADKDKDWDDDAQKTWIWIDGVVVNDIDIFIGRGPAQRPPSVLVVVQVVSVVSVDPDDDDSVVSSVRSNVVRVVVVVPPDPPD

Solvent-accessible surface area (backbone atoms only — not comparable to full-atom values): 5887 Å² total; per-residue (Å²): 118,56,50,100,67,80,83,77,88,54,55,62,73,74,94,75,76,65,60,70,50,77,48,78,51,98,53,30,27,36,32,40,38,41,33,72,94,72,77,41,72,50,78,37,80,34,89,44,74,56,75,41,48,61,39,62,46,51,50,50,54,55,48,44,62,73,44,50,36,87,68,78,76,65,55,66,63,48,42,52,46,6,30,51,47,47,55,53,61,61,70,71,56,78,88,83,121